Protein AF-A0A142WS23-F1 (afdb_monomer_lite)

Foldseek 3Di:
DDDDDFDWDADPVQRKIWTWAAQPPDQQRIWIWIAGPDPQGIKIWTHGPVGDTPDIDHDPDDDPPPPPPPPPPPDD

Structure (mmCIF, N/CA/C/O backbone):
data_AF-A0A142WS23-F1
#
_entry.id   AF-A0A142WS23-F1
#
loop_
_atom_site.group_PDB
_atom_site.id
_atom_site.type_symbol
_atom_site.label_atom_id
_atom_site.label_alt_id
_atom_site.label_comp_id
_atom_site.label_asym_id
_atom_site.label_entity_id
_atom_site.label_seq_id
_atom_site.pdbx_PDB_ins_code
_atom_site.Cartn_x
_atom_site.Cartn_y
_atom_site.Cartn_z
_atom_site.occupancy
_atom_site.B_iso_or_equiv
_atom_site.auth_seq_id
_atom_site.auth_comp_id
_atom_site.a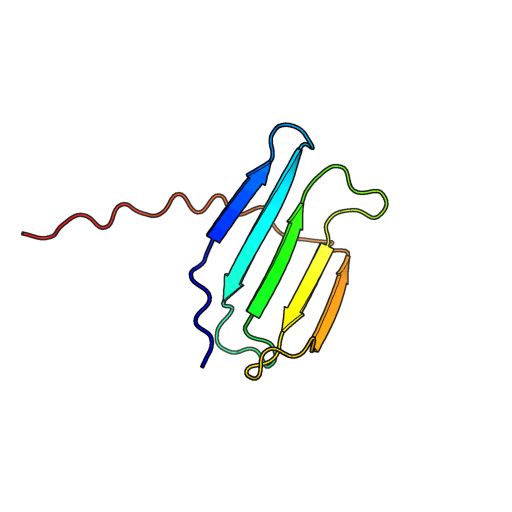uth_asym_id
_atom_site.auth_atom_id
_atom_site.pdbx_PDB_model_num
ATOM 1 N N . MET A 1 1 ? 15.792 9.257 -9.907 1.00 53.97 1 MET A N 1
ATOM 2 C CA . MET A 1 1 ? 15.573 8.069 -9.056 1.00 53.97 1 MET A CA 1
ATOM 3 C C . MET A 1 1 ? 14.732 8.516 -7.879 1.00 53.97 1 MET A C 1
ATOM 5 O O . MET A 1 1 ? 15.106 9.497 -7.248 1.00 53.97 1 MET A O 1
ATOM 9 N N . TRP A 1 2 ? 13.578 7.894 -7.654 1.00 53.84 2 TRP A N 1
ATOM 10 C CA . TRP A 1 2 ? 12.684 8.274 -6.560 1.00 53.84 2 TRP A CA 1
ATOM 11 C C . TRP A 1 2 ? 13.141 7.547 -5.297 1.00 53.84 2 TRP A C 1
ATOM 13 O O . TRP A 1 2 ? 13.412 6.348 -5.337 1.00 53.84 2 TRP A O 1
ATOM 23 N N . GLN A 1 3 ? 13.289 8.275 -4.194 1.00 65.19 3 GLN A N 1
ATOM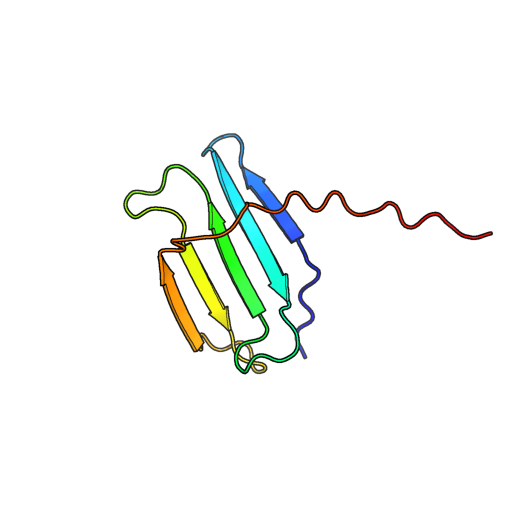 24 C CA . GLN A 1 3 ? 13.612 7.678 -2.903 1.00 65.19 3 GLN A CA 1
ATOM 25 C C . GLN A 1 3 ? 12.399 7.809 -1.995 1.00 65.19 3 GLN A C 1
ATOM 27 O O . GLN A 1 3 ? 12.045 8.909 -1.574 1.00 65.19 3 GLN A O 1
ATOM 32 N N . VAL A 1 4 ? 11.749 6.677 -1.731 1.00 66.88 4 VAL A N 1
ATOM 33 C CA . VAL A 1 4 ? 10.696 6.587 -0.724 1.00 66.88 4 VAL A CA 1
ATOM 34 C C . VAL A 1 4 ? 11.384 6.470 0.629 1.00 66.88 4 VAL A C 1
ATOM 36 O O . VAL A 1 4 ? 12.111 5.512 0.883 1.00 66.88 4 VAL A O 1
ATOM 39 N N . LYS A 1 5 ? 11.179 7.465 1.491 1.00 72.62 5 LYS A N 1
ATOM 40 C CA . LYS A 1 5 ? 11.475 7.335 2.917 1.00 72.62 5 LYS A CA 1
ATOM 41 C C . LYS A 1 5 ? 10.289 6.602 3.533 1.00 72.62 5 LYS A C 1
ATOM 43 O O . LYS A 1 5 ? 9.161 7.030 3.298 1.00 72.62 5 LYS A O 1
ATOM 48 N N . ASP A 1 6 ? 10.528 5.519 4.269 1.00 80.44 6 ASP A N 1
ATOM 49 C CA . ASP A 1 6 ? 9.445 4.798 4.941 1.00 80.44 6 ASP A CA 1
ATOM 50 C C . ASP A 1 6 ? 8.631 5.792 5.787 1.00 80.44 6 ASP A C 1
ATOM 52 O O . ASP A 1 6 ? 9.180 6.499 6.641 1.00 80.44 6 ASP A O 1
ATOM 56 N N . GLN A 1 7 ? 7.338 5.912 5.490 1.00 84.31 7 GLN A N 1
ATOM 57 C CA . GLN A 1 7 ? 6.480 6.955 6.044 1.00 84.31 7 GLN A CA 1
ATOM 58 C C . GLN A 1 7 ? 5.082 6.419 6.315 1.00 84.31 7 GLN A C 1
ATOM 60 O O . GLN A 1 7 ? 4.527 5.651 5.533 1.00 84.31 7 GLN A O 1
ATOM 65 N N . ILE A 1 8 ? 4.497 6.878 7.418 1.00 87.81 8 ILE A N 1
ATOM 66 C CA . ILE A 1 8 ? 3.127 6.568 7.806 1.00 87.81 8 ILE A CA 1
ATOM 67 C C . ILE A 1 8 ? 2.399 7.888 8.034 1.00 87.81 8 ILE A C 1
ATOM 69 O O . ILE A 1 8 ? 2.877 8.746 8.777 1.00 87.81 8 ILE A O 1
ATOM 73 N N . VAL A 1 9 ? 1.252 8.053 7.384 1.00 88.00 9 VAL A N 1
ATOM 74 C CA . VAL A 1 9 ? 0.352 9.195 7.547 1.00 88.00 9 VAL A CA 1
ATOM 75 C C . VAL A 1 9 ? -0.986 8.663 8.032 1.00 88.00 9 VAL A C 1
ATOM 77 O O . VAL A 1 9 ? -1.613 7.857 7.350 1.00 88.00 9 VAL A O 1
ATOM 80 N N . SER A 1 10 ? -1.421 9.113 9.205 1.00 88.75 10 SER A N 1
ATOM 81 C CA . SER A 1 10 ? -2.734 8.774 9.755 1.00 88.75 10 SER A CA 1
ATOM 82 C C . SER A 1 10 ? -3.646 9.989 9.692 1.00 88.75 10 SER A C 1
ATOM 84 O O . SER A 1 10 ? -3.251 11.073 10.118 1.00 88.75 10 SER A O 1
ATOM 86 N N . ASP A 1 11 ? -4.862 9.792 9.195 1.00 85.94 11 ASP A N 1
ATOM 87 C CA . ASP A 1 11 ? -5.949 10.764 9.225 1.00 85.94 11 ASP A CA 1
ATOM 88 C C . ASP A 1 11 ? -6.993 10.334 10.272 1.00 85.94 11 ASP A C 1
ATOM 90 O O . ASP A 1 11 ? -7.805 9.439 10.016 1.00 85.94 11 ASP A O 1
ATOM 94 N N . PRO A 1 12 ? -7.000 10.957 11.464 1.00 83.19 12 PRO A N 1
ATOM 95 C CA . PRO A 1 12 ? -7.940 10.606 12.523 1.00 83.19 12 PRO A CA 1
ATOM 96 C C . PRO A 1 12 ? -9.403 10.879 12.169 1.00 83.19 12 PRO A C 1
ATOM 98 O O . PRO A 1 12 ? -10.280 10.243 12.747 1.00 83.19 12 PRO A O 1
ATOM 101 N N . ALA A 1 13 ? -9.686 11.815 11.255 1.00 88.25 13 ALA A N 1
ATOM 102 C CA . ALA A 1 13 ? -11.058 12.175 10.904 1.00 88.25 13 ALA A CA 1
ATOM 103 C C . ALA A 1 13 ? -11.749 11.064 10.103 1.00 88.25 13 ALA A C 1
ATOM 105 O O . ALA A 1 13 ? -12.956 10.868 10.230 1.00 88.25 13 ALA A O 1
ATOM 106 N N . THR A 1 14 ? -10.979 10.332 9.298 1.00 85.62 14 THR A N 1
ATOM 107 C CA . THR A 1 14 ? -11.473 9.226 8.467 1.00 85.62 14 THR A CA 1
ATOM 108 C C . THR A 1 14 ? -11.084 7.850 9.004 1.00 85.62 14 THR A C 1
ATOM 110 O O . THR A 1 14 ? -11.622 6.844 8.549 1.00 85.62 14 THR A O 1
ATOM 113 N N . GLY A 1 15 ? -10.151 7.782 9.959 1.00 84.75 15 GLY A N 1
ATOM 114 C CA . GLY A 1 15 ? -9.569 6.523 10.429 1.00 84.75 15 GLY A CA 1
ATOM 115 C C . GLY A 1 15 ? -8.648 5.859 9.400 1.00 84.75 15 GLY A C 1
ATOM 116 O O . GLY A 1 15 ? -8.301 4.689 9.561 1.00 84.75 15 GLY A O 1
ATOM 117 N N . LEU A 1 16 ? -8.267 6.581 8.340 1.00 88.12 16 LEU A N 1
ATOM 118 C CA . LEU A 1 16 ? -7.401 6.083 7.279 1.00 88.12 16 LEU A CA 1
ATOM 119 C C . LEU A 1 16 ? -5.928 6.191 7.692 1.00 88.12 16 LEU A C 1
ATOM 121 O O . LEU A 1 16 ? -5.468 7.230 8.167 1.00 88.12 16 LEU A O 1
ATOM 125 N N . THR A 1 17 ? -5.158 5.141 7.434 1.00 90.50 17 THR A N 1
ATOM 126 C CA . THR A 1 17 ? -3.698 5.150 7.536 1.00 90.50 17 THR A CA 1
ATOM 127 C C . THR A 1 17 ? -3.082 4.789 6.192 1.00 90.50 17 THR A C 1
ATOM 129 O O . THR A 1 17 ? -3.409 3.768 5.590 1.00 90.50 17 THR A O 1
ATOM 132 N N . ILE A 1 18 ? -2.158 5.627 5.738 1.00 89.81 18 ILE A N 1
ATOM 133 C CA . ILE A 1 18 ? -1.390 5.462 4.509 1.00 89.81 18 ILE A CA 1
ATOM 134 C C . ILE A 1 18 ? 0.051 5.149 4.901 1.00 89.81 18 ILE A C 1
ATOM 136 O O . ILE A 1 18 ? 0.689 5.945 5.586 1.00 89.81 18 ILE A O 1
ATOM 140 N N . GLN A 1 19 ? 0.570 4.007 4.464 1.00 89.38 19 GLN A N 1
ATOM 141 C CA . GLN A 1 19 ? 1.950 3.591 4.700 1.00 89.38 19 GLN A CA 1
ATOM 142 C C . GLN A 1 19 ? 2.690 3.469 3.369 1.00 89.38 19 GLN A C 1
ATOM 144 O O . GLN A 1 19 ? 2.254 2.750 2.472 1.00 89.38 19 GLN A O 1
ATOM 149 N N . LEU A 1 20 ? 3.828 4.146 3.265 1.00 89.25 20 LEU A N 1
ATOM 150 C CA . LEU A 1 20 ? 4.784 4.006 2.178 1.00 89.25 20 LEU A CA 1
ATOM 151 C C . LEU A 1 20 ? 6.006 3.262 2.702 1.00 89.25 20 LEU A C 1
ATOM 153 O O . LEU A 1 20 ? 6.546 3.635 3.744 1.00 89.25 20 LEU A O 1
ATOM 157 N N . GLU A 1 21 ? 6.445 2.231 1.989 1.00 86.88 21 GLU A N 1
ATOM 158 C CA . GLU A 1 21 ? 7.652 1.485 2.349 1.00 86.88 21 GLU A CA 1
ATOM 159 C C . GLU A 1 21 ? 8.443 1.020 1.126 1.00 86.88 21 GLU A C 1
ATOM 161 O O . GLU A 1 21 ? 7.900 0.852 0.025 1.00 86.88 21 GLU A O 1
ATOM 166 N N . THR A 1 22 ? 9.731 0.765 1.348 1.00 87.69 22 THR A N 1
ATOM 167 C CA . THR A 1 22 ? 10.601 0.093 0.379 1.00 87.69 22 THR A CA 1
ATOM 168 C C . THR A 1 22 ? 10.926 -1.329 0.843 1.00 87.69 22 THR A C 1
ATOM 170 O O . THR A 1 22 ? 11.398 -1.542 1.955 1.00 87.69 22 THR A O 1
ATOM 173 N N . MET A 1 23 ? 10.722 -2.316 -0.030 1.00 84.81 23 MET A N 1
ATOM 174 C CA . MET A 1 23 ? 11.067 -3.727 0.150 1.00 84.81 23 MET A CA 1
ATOM 175 C C . MET A 1 23 ? 12.197 -4.125 -0.818 1.00 84.81 23 MET A C 1
ATOM 177 O O . MET A 1 23 ? 11.929 -4.497 -1.968 1.00 84.81 23 MET A O 1
ATOM 181 N N . PRO A 1 24 ? 13.470 -4.052 -0.384 1.00 83.12 24 PRO A N 1
ATOM 182 C CA . PRO A 1 24 ? 14.611 -4.448 -1.205 1.00 83.12 24 PRO A CA 1
ATOM 183 C C . PRO A 1 24 ? 14.542 -5.924 -1.621 1.00 83.12 24 PRO A C 1
ATOM 185 O O . PRO A 1 24 ? 14.053 -6.764 -0.869 1.00 83.12 24 PRO A O 1
ATOM 188 N N . GLY A 1 25 ? 15.088 -6.249 -2.797 1.00 79.94 25 GLY A N 1
ATOM 189 C CA . GLY A 1 25 ? 15.163 -7.632 -3.289 1.00 79.94 25 GLY A CA 1
ATOM 190 C C . GLY A 1 25 ? 13.888 -8.149 -3.962 1.00 79.94 25 GLY A C 1
ATOM 191 O O . GLY A 1 25 ? 13.746 -9.356 -4.133 1.00 79.94 25 GLY A O 1
ATOM 192 N N . THR A 1 26 ? 12.970 -7.255 -4.343 1.00 82.94 26 THR A N 1
ATOM 193 C CA . THR A 1 26 ? 11.751 -7.587 -5.095 1.00 82.94 26 THR A CA 1
A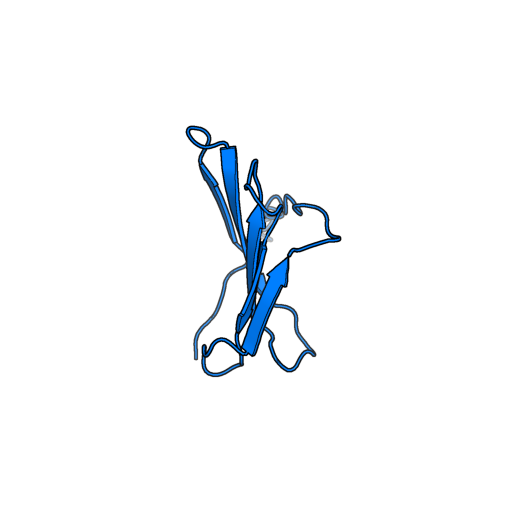TOM 194 C C . THR A 1 26 ? 11.686 -6.780 -6.395 1.00 82.94 26 THR A C 1
ATOM 196 O O . THR A 1 26 ? 12.220 -5.671 -6.452 1.00 82.94 26 THR A O 1
ATOM 199 N N . ASP A 1 27 ? 11.015 -7.309 -7.425 1.00 85.31 27 ASP A N 1
ATOM 200 C CA . ASP A 1 27 ? 10.890 -6.645 -8.740 1.00 85.31 27 ASP A CA 1
ATOM 201 C C . ASP A 1 27 ? 10.038 -5.366 -8.694 1.00 85.31 27 ASP A C 1
ATOM 203 O O . ASP A 1 27 ? 10.165 -4.476 -9.533 1.00 85.31 27 ASP A O 1
ATOM 207 N N . ALA A 1 28 ? 9.195 -5.252 -7.671 1.00 88.19 28 ALA A N 1
ATOM 208 C CA . ALA A 1 28 ? 8.454 -4.046 -7.354 1.00 88.19 28 ALA A CA 1
ATOM 209 C C . ALA A 1 28 ? 8.881 -3.598 -5.955 1.00 88.19 28 ALA A C 1
ATOM 211 O O . ALA A 1 28 ? 8.268 -4.026 -4.987 1.00 88.19 28 ALA A O 1
ATOM 212 N N . PRO A 1 29 ? 9.951 -2.815 -5.788 1.00 89.00 29 PRO A N 1
ATOM 213 C CA . PRO A 1 29 ? 10.489 -2.530 -4.464 1.00 89.00 29 PRO A CA 1
ATOM 214 C C . PRO A 1 29 ? 9.634 -1.547 -3.664 1.00 89.00 29 PRO A C 1
ATOM 216 O O . PRO A 1 29 ? 9.784 -1.488 -2.451 1.00 89.00 29 PRO A O 1
ATOM 219 N N . TYR A 1 30 ? 8.738 -0.782 -4.285 1.00 90.94 30 TYR A N 1
ATOM 220 C CA . TYR A 1 30 ? 7.957 0.226 -3.571 1.00 90.94 30 TYR A CA 1
ATOM 221 C C . TYR A 1 30 ? 6.536 -0.263 -3.305 1.00 90.94 30 TYR A C 1
ATOM 223 O O . TYR A 1 30 ? 5.895 -0.896 -4.155 1.00 90.94 30 TYR A O 1
ATOM 231 N N . ARG A 1 31 ? 6.039 0.025 -2.103 1.00 90.12 31 ARG A N 1
ATOM 232 C CA . ARG A 1 31 ? 4.708 -0.368 -1.640 1.00 90.12 31 ARG A CA 1
ATOM 233 C C . ARG A 1 31 ? 3.978 0.842 -1.083 1.00 90.12 31 ARG A C 1
ATOM 235 O O . ARG A 1 31 ? 4.519 1.572 -0.253 1.00 90.12 31 ARG A O 1
ATOM 242 N N . LEU A 1 32 ? 2.729 0.999 -1.495 1.00 91.50 32 LEU A N 1
ATOM 243 C CA . LEU A 1 32 ? 1.752 1.870 -0.859 1.00 91.50 32 LEU A CA 1
ATOM 244 C C . LEU A 1 32 ? 0.673 0.989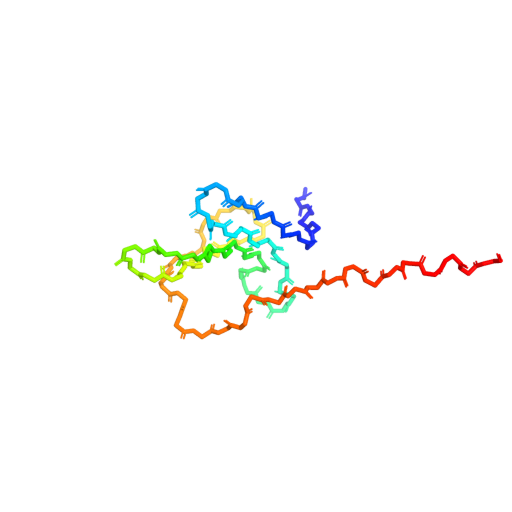 -0.239 1.00 91.50 32 LEU A C 1
ATOM 246 O O . LEU A 1 32 ? 0.011 0.229 -0.946 1.00 91.50 32 LEU A O 1
ATOM 250 N N . ARG A 1 33 ? 0.485 1.089 1.073 1.00 90.69 33 ARG A N 1
ATOM 251 C CA . ARG A 1 33 ? -0.552 0.365 1.806 1.00 90.69 33 ARG A CA 1
ATOM 252 C C . ARG A 1 33 ? -1.566 1.331 2.391 1.00 90.69 33 ARG A C 1
ATOM 254 O O . ARG A 1 33 ? -1.199 2.364 2.945 1.00 90.69 33 ARG A O 1
ATOM 261 N N . LEU A 1 34 ? -2.836 0.969 2.269 1.00 89.94 34 LEU A N 1
ATOM 262 C CA . LEU A 1 34 ? -3.970 1.716 2.798 1.00 89.94 34 LEU A CA 1
ATOM 263 C C . LEU A 1 34 ? -4.678 0.846 3.829 1.00 89.94 34 LEU A C 1
ATOM 265 O O . LEU A 1 34 ? -5.106 -0.268 3.514 1.00 89.94 34 LEU A O 1
ATOM 269 N N . PHE A 1 35 ? -4.809 1.367 5.041 1.00 88.38 35 PHE A N 1
ATOM 270 C CA . PHE A 1 35 ? -5.460 0.707 6.164 1.00 88.38 35 PHE A CA 1
ATOM 271 C C . PHE A 1 35 ? -6.615 1.556 6.681 1.00 88.38 35 PHE A C 1
ATOM 273 O O . PHE A 1 35 ? -6.512 2.779 6.711 1.00 88.38 35 PHE A O 1
ATOM 280 N N . GLY A 1 36 ? -7.691 0.912 7.121 1.00 86.12 36 GLY A N 1
ATOM 281 C CA . GLY A 1 36 ? -8.843 1.586 7.717 1.00 86.12 36 GLY A CA 1
ATOM 282 C C . GLY A 1 36 ? -10.126 0.787 7.529 1.00 86.12 36 GLY A C 1
ATOM 283 O O . GLY A 1 36 ? -10.091 -0.368 7.100 1.00 86.12 36 GLY A O 1
ATOM 284 N N . ASP A 1 37 ? -11.261 1.420 7.816 1.00 85.88 37 ASP A N 1
ATOM 285 C CA . ASP A 1 37 ? -12.586 0.857 7.542 1.00 85.88 37 ASP A CA 1
ATOM 286 C C . ASP A 1 37 ? -12.940 1.020 6.053 1.00 85.88 37 ASP A C 1
ATOM 288 O O . ASP A 1 37 ? -13.703 1.893 5.638 1.00 85.88 37 ASP A O 1
ATOM 292 N N . LEU A 1 38 ? -12.263 0.235 5.214 1.00 83.50 38 LEU A N 1
ATOM 293 C CA . LEU A 1 38 ? -12.411 0.270 3.763 1.00 83.50 38 LEU A CA 1
ATOM 294 C C . LEU A 1 38 ? -13.425 -0.792 3.300 1.00 83.50 38 LEU A C 1
ATOM 296 O O . LEU A 1 38 ? -13.326 -1.942 3.734 1.00 83.50 38 LEU A O 1
ATOM 300 N N . PRO A 1 39 ? -14.314 -0.488 2.329 1.00 82.00 39 PRO A N 1
ATOM 301 C CA . PRO A 1 39 ? -15.368 -1.411 1.877 1.00 82.00 39 PRO A CA 1
ATOM 302 C C . PRO A 1 39 ? -14.883 -2.785 1.389 1.00 82.00 39 PRO A C 1
ATOM 304 O O . PRO A 1 39 ? -15.649 -3.743 1.366 1.00 82.00 39 PRO A O 1
ATOM 307 N N . PHE A 1 40 ? -13.615 -2.883 0.977 1.00 81.25 40 PHE A N 1
ATOM 308 C CA . PHE A 1 40 ? -12.999 -4.104 0.446 1.00 81.25 40 PHE A CA 1
ATOM 309 C C . PHE A 1 40 ? -11.757 -4.534 1.240 1.00 81.25 40 PHE A C 1
ATOM 311 O O . PHE A 1 40 ? -10.901 -5.252 0.716 1.00 81.25 40 PHE A O 1
ATOM 318 N N . GLY A 1 41 ? -11.654 -4.074 2.490 1.00 85.12 41 GLY A N 1
ATOM 319 C CA . GLY A 1 41 ? -10.495 -4.271 3.350 1.00 85.12 41 GLY A CA 1
ATOM 320 C C . GLY A 1 41 ? -9.284 -3.433 2.938 1.00 85.12 41 GLY A C 1
ATOM 321 O O . GLY A 1 41 ? -9.340 -2.595 2.034 1.00 85.12 41 GLY A O 1
ATOM 322 N N . ASN A 1 42 ? -8.173 -3.676 3.629 1.00 90.25 42 ASN A N 1
ATOM 323 C CA . ASN A 1 42 ? -6.910 -2.981 3.399 1.00 90.25 42 ASN A CA 1
ATOM 324 C C . ASN A 1 42 ? -6.417 -3.186 1.961 1.00 90.25 42 ASN A C 1
ATOM 326 O O . ASN A 1 42 ? -6.676 -4.219 1.337 1.00 90.25 42 ASN A O 1
ATOM 330 N N . ARG A 1 43 ? -5.683 -2.213 1.425 1.00 91.50 43 ARG A N 1
ATOM 331 C CA . ARG A 1 43 ? -5.185 -2.241 0.043 1.00 91.50 43 ARG A CA 1
ATOM 332 C C . ARG A 1 43 ? -3.671 -2.167 0.004 1.00 91.50 43 ARG A C 1
ATOM 334 O O . ARG A 1 43 ? -3.063 -1.515 0.848 1.00 91.50 43 ARG A O 1
ATOM 341 N N . GLU A 1 44 ? -3.086 -2.796 -1.003 1.00 92.19 44 GLU A N 1
ATOM 342 C CA . GLU A 1 44 ? -1.674 -2.666 -1.346 1.00 92.19 44 GLU A CA 1
ATOM 343 C C . GLU A 1 44 ? -1.534 -2.338 -2.834 1.00 92.19 44 GLU A C 1
ATOM 345 O O . GLU A 1 44 ? -2.242 -2.899 -3.672 1.00 92.19 44 GLU A O 1
ATOM 350 N N . ILE A 1 45 ? -0.630 -1.413 -3.146 1.00 93.19 45 ILE A N 1
ATOM 351 C CA . ILE A 1 45 ? -0.255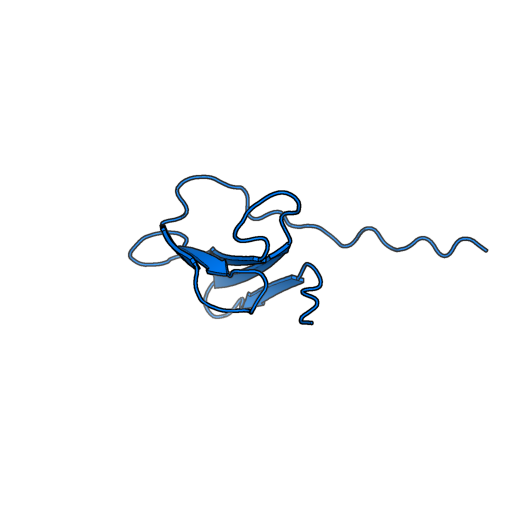 -1.015 -4.502 1.00 93.19 45 ILE A CA 1
ATOM 352 C C . ILE A 1 45 ? 1.266 -1.127 -4.611 1.00 93.19 45 ILE A C 1
ATOM 354 O O . ILE A 1 45 ? 2.007 -0.654 -3.743 1.00 93.19 45 ILE A O 1
ATOM 358 N N . LEU A 1 46 ? 1.718 -1.802 -5.660 1.00 93.06 46 LEU A N 1
ATOM 359 C CA . LEU A 1 46 ? 3.104 -2.136 -5.943 1.00 93.06 46 LEU A CA 1
ATOM 360 C C . LEU A 1 46 ? 3.613 -1.198 -7.034 1.00 93.06 46 LEU A C 1
ATOM 362 O O . LEU A 1 46 ? 2.948 -1.054 -8.059 1.00 93.06 46 LEU A O 1
ATOM 366 N N . PHE A 1 47 ? 4.811 -0.642 -6.873 1.00 92.31 47 PHE A N 1
ATOM 367 C CA . PHE A 1 47 ? 5.463 0.110 -7.946 1.00 92.31 47 PHE A CA 1
ATOM 368 C C . PHE A 1 47 ? 6.825 -0.484 -8.300 1.00 92.31 47 PHE A C 1
ATOM 370 O O . PHE A 1 47 ? 7.569 -0.940 -7.422 1.00 92.31 47 PHE A O 1
ATOM 377 N N . ASP A 1 48 ? 7.135 -0.476 -9.596 1.00 91.00 48 ASP A N 1
ATOM 378 C CA . ASP A 1 48 ? 8.438 -0.860 -10.137 1.00 91.00 48 ASP A CA 1
ATOM 379 C C . ASP A 1 48 ? 9.515 0.207 -9.847 1.00 91.00 48 ASP A C 1
ATOM 381 O O . ASP A 1 48 ? 9.246 1.286 -9.312 1.00 91.00 48 ASP A O 1
ATOM 385 N N . ALA A 1 49 ? 10.765 -0.080 -10.217 1.00 87.12 49 ALA A N 1
ATOM 386 C CA . ALA A 1 49 ? 11.882 0.847 -10.022 1.00 87.12 49 ALA A CA 1
ATOM 387 C C . ALA A 1 49 ? 11.760 2.168 -10.818 1.00 87.12 49 ALA A C 1
ATOM 389 O O . ALA A 1 49 ? 12.434 3.150 -10.493 1.00 87.12 49 ALA A O 1
ATOM 390 N N . ALA A 1 50 ? 10.925 2.201 -11.860 1.00 88.56 50 ALA A N 1
ATOM 391 C CA . ALA A 1 50 ? 10.640 3.387 -12.663 1.00 88.56 50 ALA A CA 1
ATOM 392 C C . ALA A 1 50 ? 9.464 4.214 -12.104 1.00 88.56 50 ALA A C 1
ATOM 394 O O . ALA A 1 50 ? 9.259 5.344 -12.548 1.00 88.56 50 ALA A O 1
ATOM 395 N N . GLY A 1 51 ? 8.749 3.696 -11.101 1.00 86.62 51 GLY A N 1
ATOM 396 C CA . GLY A 1 51 ? 7.583 4.326 -10.486 1.00 86.62 51 GLY A CA 1
ATOM 397 C C . GLY A 1 51 ? 6.258 3.992 -11.173 1.00 86.62 51 GLY A C 1
ATOM 398 O O . GLY A 1 51 ? 5.253 4.629 -10.867 1.00 86.62 51 GLY A O 1
ATOM 399 N N . ASN A 1 52 ? 6.226 3.017 -12.084 1.00 91.81 52 ASN A N 1
ATOM 400 C CA . ASN A 1 52 ? 4.980 2.544 -12.684 1.00 91.81 52 ASN A CA 1
ATOM 401 C C . ASN A 1 52 ? 4.286 1.552 -11.751 1.00 91.81 52 ASN A C 1
ATOM 403 O O . ASN A 1 52 ? 4.948 0.806 -11.028 1.00 91.81 52 ASN A O 1
ATOM 407 N N . GLU A 1 53 ? 2.954 1.507 -11.795 1.00 94.38 53 GLU A N 1
ATOM 408 C CA . GLU A 1 53 ? 2.193 0.480 -11.083 1.00 94.38 53 GLU A CA 1
ATOM 409 C C . GLU A 1 53 ? 2.541 -0.906 -11.645 1.00 94.38 53 GLU A C 1
ATOM 411 O O . GLU A 1 53 ? 2.321 -1.197 -12.820 1.00 94.38 53 GLU A O 1
ATOM 416 N N . ALA A 1 54 ? 3.088 -1.759 -10.783 1.00 93.75 54 ALA A N 1
ATOM 417 C CA . ALA A 1 54 ? 3.407 -3.151 -11.082 1.00 93.75 54 ALA A CA 1
ATOM 418 C C . ALA A 1 54 ? 2.267 -4.104 -10.681 1.00 93.75 54 ALA A C 1
ATOM 420 O O . ALA A 1 54 ? 2.226 -5.250 -11.123 1.00 93.75 54 ALA A O 1
ATOM 421 N N . GLY A 1 55 ? 1.342 -3.640 -9.837 1.00 93.12 55 GLY A N 1
ATOM 422 C CA . GLY A 1 55 ? 0.154 -4.384 -9.437 1.00 93.12 55 GLY A CA 1
ATOM 423 C C . GLY A 1 55 ? -0.542 -3.771 -8.229 1.00 93.12 55 GLY A C 1
ATOM 424 O O . GLY A 1 55 ? 0.017 -2.932 -7.526 1.00 93.12 55 GLY A O 1
ATOM 425 N N . SER A 1 56 ? -1.761 -4.224 -7.961 1.00 93.31 56 SER A N 1
ATOM 426 C CA . SER A 1 56 ? -2.545 -3.790 -6.809 1.00 93.31 56 SER A CA 1
ATOM 427 C C . SER A 1 56 ? -3.500 -4.887 -6.342 1.00 93.31 56 SER A C 1
ATOM 429 O O . SER A 1 56 ? -3.880 -5.779 -7.104 1.00 93.31 56 SER A O 1
ATOM 431 N N . GLY A 1 57 ? -3.870 -4.859 -5.063 1.00 90.94 57 GLY A N 1
ATOM 432 C CA . GLY A 1 57 ? -4.711 -5.899 -4.483 1.00 90.94 57 GLY A CA 1
ATOM 433 C C . GLY A 1 57 ? -5.221 -5.599 -3.081 1.00 90.94 57 GLY A C 1
ATOM 434 O O . GLY A 1 57 ? -4.887 -4.590 -2.456 1.00 90.94 57 GLY A O 1
ATOM 435 N N . THR A 1 58 ? -6.071 -6.498 -2.586 1.00 89.50 58 THR A N 1
ATOM 436 C CA . THR A 1 58 ? -6.476 -6.500 -1.179 1.00 89.50 58 THR A CA 1
ATOM 437 C C . THR A 1 58 ? -5.345 -7.078 -0.339 1.00 89.50 58 THR A C 1
ATOM 439 O O . THR A 1 58 ? -4.861 -8.180 -0.595 1.00 89.50 58 THR A O 1
ATOM 442 N N . LEU A 1 59 ? -4.938 -6.334 0.684 1.00 85.31 59 LEU A N 1
ATOM 443 C CA . LEU A 1 59 ? -3.922 -6.752 1.633 1.00 85.31 59 LEU A CA 1
ATOM 444 C C . LEU A 1 59 ? -4.565 -7.674 2.672 1.00 85.31 59 LEU A C 1
ATOM 446 O O . LEU A 1 59 ? -5.196 -7.222 3.626 1.00 85.31 59 LEU A O 1
ATOM 450 N N . LEU A 1 60 ? -4.417 -8.980 2.457 1.00 75.69 60 LEU A N 1
ATOM 451 C CA . LEU A 1 60 ? -5.011 -10.016 3.310 1.00 75.69 60 LEU A CA 1
ATOM 452 C C . LEU A 1 60 ? -4.215 -10.263 4.600 1.00 75.69 60 LEU A C 1
ATOM 454 O O . LEU A 1 60 ? -4.745 -10.816 5.559 1.00 75.69 60 LEU A O 1
ATOM 458 N N . THR A 1 61 ? -2.940 -9.872 4.625 1.00 68.56 61 THR A N 1
ATOM 459 C CA . THR A 1 61 ? -2.012 -10.147 5.726 1.00 68.56 61 THR A CA 1
ATOM 460 C C . THR A 1 61 ? -1.029 -8.998 5.898 1.00 68.56 61 THR A C 1
ATOM 462 O O . THR A 1 61 ? -0.518 -8.479 4.911 1.00 68.56 61 THR A O 1
ATOM 465 N N . GLY A 1 62 ? -0.700 -8.654 7.140 1.00 60.88 62 GLY A N 1
ATOM 466 C CA . GLY A 1 62 ? 0.311 -7.647 7.456 1.00 60.88 62 GLY A CA 1
ATOM 467 C C . GLY A 1 62 ? -0.150 -6.744 8.591 1.00 60.88 62 GLY A C 1
ATOM 468 O O . GLY A 1 62 ? -1.278 -6.259 8.591 1.00 60.88 62 GLY A O 1
ATOM 4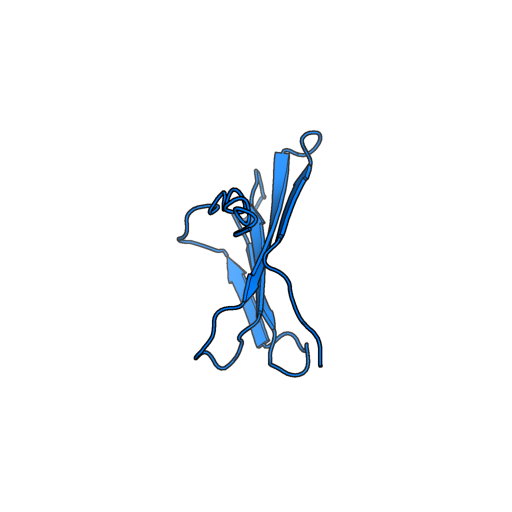69 N N . LEU A 1 63 ? 0.719 -6.537 9.579 1.00 57.00 63 LEU A N 1
ATOM 470 C CA . LEU A 1 63 ? 0.498 -5.504 10.584 1.00 57.00 63 LEU A CA 1
ATOM 471 C C . LEU A 1 63 ? 0.712 -4.139 9.915 1.00 57.00 63 LEU A C 1
ATOM 473 O O . LEU A 1 63 ? 1.686 -3.972 9.179 1.00 57.00 63 LEU A O 1
ATOM 477 N N . CYS A 1 64 ? -0.150 -3.163 10.219 1.00 61.53 64 CYS A N 1
ATOM 478 C CA . CYS A 1 64 ? 0.239 -1.755 10.162 1.00 61.53 64 CYS A CA 1
ATOM 479 C C . CYS A 1 64 ? 1.468 -1.658 11.064 1.00 61.53 64 CYS A C 1
ATOM 481 O O . CYS A 1 64 ? 1.321 -1.785 12.277 1.00 61.53 64 CYS A O 1
ATOM 483 N N . LYS A 1 65 ? 2.680 -1.619 10.501 1.00 57.69 65 LYS A N 1
ATOM 484 C CA . LYS A 1 65 ? 3.890 -1.531 11.318 1.00 57.69 65 LYS A CA 1
ATOM 485 C C . LYS A 1 65 ? 3.925 -0.095 11.806 1.00 57.69 65 LYS A C 1
ATOM 487 O O . LYS A 1 65 ? 4.257 0.758 10.994 1.00 57.69 65 LYS A O 1
ATOM 492 N N . PRO A 1 66 ? 3.638 0.220 13.079 1.00 49.06 66 PRO A N 1
ATOM 493 C CA . PRO A 1 66 ? 3.962 1.534 13.583 1.00 49.06 66 PRO A CA 1
ATOM 494 C C . PRO A 1 66 ? 5.473 1.490 13.793 1.00 49.06 66 PRO A C 1
ATOM 496 O O . PRO A 1 66 ? 5.960 1.147 14.868 1.00 49.06 66 PRO A O 1
ATOM 499 N N . THR A 1 67 ? 6.251 1.729 12.739 1.00 46.34 67 THR A N 1
ATOM 500 C CA . THR A 1 67 ? 7.663 2.040 12.913 1.00 46.34 67 THR A CA 1
ATOM 501 C C . THR A 1 67 ? 7.684 3.433 13.508 1.00 46.34 67 THR A C 1
ATOM 503 O O . THR A 1 67 ? 7.769 4.423 12.783 1.00 46.34 67 THR A O 1
ATOM 506 N N . TRP A 1 68 ? 7.561 3.529 14.836 1.00 52.41 68 TRP A N 1
ATOM 507 C CA . TRP A 1 68 ? 8.172 4.649 15.528 1.00 52.41 68 TRP A CA 1
ATOM 508 C C . TRP A 1 68 ? 9.598 4.691 15.010 1.00 52.41 68 TRP A C 1
ATOM 510 O O . TRP A 1 68 ? 10.370 3.753 15.212 1.00 52.41 68 TRP A O 1
ATOM 520 N N . SER A 1 69 ? 9.878 5.729 14.230 1.00 46.97 69 SER A N 1
ATOM 521 C CA . SER A 1 69 ? 11.212 6.146 13.857 1.00 46.97 69 SER A CA 1
ATOM 522 C C . SER A 1 69 ? 12.080 5.961 15.087 1.00 46.97 69 SER A C 1
ATOM 524 O O . SER A 1 69 ? 11.869 6.651 16.086 1.00 46.97 69 SER A O 1
ATOM 526 N N . ILE A 1 70 ? 12.981 4.977 15.044 1.00 46.59 70 ILE A N 1
ATOM 527 C CA . ILE A 1 70 ? 14.035 4.856 16.042 1.00 46.59 70 ILE A CA 1
ATOM 528 C C . ILE A 1 70 ? 14.659 6.251 16.050 1.00 46.59 70 ILE A C 1
ATOM 530 O O . ILE A 1 70 ? 15.068 6.703 14.973 1.00 46.59 70 ILE A O 1
ATOM 534 N N . PRO A 1 71 ? 14.637 6.989 17.176 1.00 48.62 71 PRO A N 1
ATOM 535 C CA . PRO A 1 71 ? 15.358 8.242 17.242 1.00 48.62 71 PRO A CA 1
ATOM 536 C C . PRO A 1 71 ? 16.763 7.920 16.764 1.00 48.62 71 PRO A C 1
ATOM 538 O O . PRO A 1 71 ? 17.377 6.977 17.270 1.00 48.62 71 PRO A O 1
ATOM 541 N N . VAL A 1 72 ? 17.242 8.629 15.743 1.00 55.41 72 VAL A N 1
ATOM 542 C CA . VAL A 1 72 ? 18.670 8.613 15.463 1.00 55.41 72 VAL A CA 1
ATOM 543 C C . VAL A 1 72 ? 19.262 9.184 16.741 1.00 55.41 72 VAL A C 1
ATOM 545 O O . VAL A 1 72 ? 19.121 10.371 17.012 1.00 55.41 72 VAL A O 1
ATOM 548 N N . SER A 1 73 ? 19.755 8.305 17.615 1.00 52.44 73 SER A N 1
ATOM 549 C CA . SER A 1 73 ? 20.563 8.726 18.741 1.00 52.44 73 SER A CA 1
ATOM 550 C C . SER A 1 73 ? 21.720 9.444 18.085 1.00 52.44 73 SER A C 1
ATOM 552 O O . SER A 1 73 ? 22.512 8.794 17.401 1.00 52.44 73 SER A O 1
ATOM 554 N N . ASP A 1 74 ? 21.763 10.766 18.225 1.00 48.69 74 ASP A N 1
ATOM 555 C CA . ASP A 1 74 ? 22.940 11.537 17.874 1.00 48.69 74 ASP A CA 1
ATOM 556 C C . ASP A 1 74 ? 24.100 10.901 18.644 1.00 48.69 74 ASP A C 1
ATOM 558 O O . ASP A 1 74 ? 24.203 10.988 19.867 1.00 48.69 74 ASP A O 1
ATOM 562 N N . GLN A 1 75 ? 24.909 10.124 17.926 1.00 44.59 75 GLN A N 1
ATOM 563 C CA . GLN A 1 75 ? 26.219 9.727 18.389 1.00 44.59 75 GLN A CA 1
ATOM 564 C C . GLN A 1 75 ? 27.120 10.942 18.202 1.00 44.59 75 GLN A C 1
ATOM 566 O O . GLN A 1 75 ? 27.658 11.135 17.113 1.00 44.59 75 GLN A O 1
ATOM 571 N N . ALA A 1 76 ? 27.239 11.750 19.254 1.00 39.03 76 ALA A N 1
ATOM 572 C CA . ALA A 1 76 ? 28.435 12.509 19.629 1.00 39.03 76 ALA A CA 1
ATOM 573 C C . ALA A 1 76 ? 28.236 13.135 21.015 1.00 39.03 76 ALA A C 1
ATOM 575 O O . ALA A 1 76 ? 27.297 13.946 21.168 1.00 39.03 76 ALA A O 1
#

Secondary structure (DSSP, 8-state):
---PPPEEEEETTTTEEEEEEE-TTSSS-EEEEEESS-TT--EEEEE-TTS-EEEEEE--S---------------

Radius of gyration: 14.05 Å; chains: 1; bounding box: 44×23×32 Å

pLDDT: mean 78.68, std 15.85, range [39.03, 94.38]

Sequence (76 aa):
MWQVKDQIVSDPATGLTIQLETMPGTDAPYRLRLFGDLPFGNREILFDAAGNEAGSGTLLTGLCKPTWSIPVSDQA